Protein AF-A0A3D0TSA5-F1 (afdb_monomer_lite)

pLDDT: mean 74.08, std 16.18, range [41.09, 90.12]

Sequence (85 aa):
MDCGAMLKRAVGNVNTCAAKYAKQSAFKGSRREIRGAILRRATEKEKVTLADFKEHQTKFSVPEIFSELDSEGFLRKIGEDFTLA

Foldseek 3Di:
DPPPDPPPPPDPPPVPPVPPPPPDPDCPLDLNVLLVVQLVVLVVDQKDAPVVCVPPPHPDDPVVSVVVCCVVQQWDDDPRIIHGD

Secondary structure (DSSP, 8-state):
----SSTTTTS--GGGG------PPPSTTSHHHHHHHHHHHHHHSS-B-SGGGTT---SS-HHHHHHHHHHTTSEEEETTEEEE-

Structure (mmCIF, N/CA/C/O backbone):
data_AF-A0A3D0TSA5-F1
#
_entry.id   AF-A0A3D0TSA5-F1
#
loop_
_atom_site.group_PDB
_atom_site.id
_atom_site.type_symbol
_atom_site.label_atom_id
_atom_site.label_alt_id
_atom_site.label_comp_id
_atom_site.label_asym_id
_atom_site.label_entity_id
_atom_site.label_seq_id
_atom_site.pdbx_PDB_ins_code
_atom_site.Cartn_x
_atom_site.Cartn_y
_atom_site.Cartn_z
_atom_site.occupancy
_atom_site.B_iso_or_equiv
_atom_site.auth_seq_id
_atom_site.auth_comp_id
_atom_site.auth_asym_id
_atom_site.auth_atom_id
_atom_site.pdbx_PDB_model_num
ATOM 1 N N . MET A 1 1 ? 16.946 -21.837 -5.330 1.00 41.09 1 MET A N 1
ATOM 2 C CA . MET A 1 1 ? 15.890 -22.611 -4.645 1.00 41.09 1 MET A CA 1
ATOM 3 C C . MET A 1 1 ? 15.245 -23.529 -5.666 1.00 41.09 1 MET A C 1
ATOM 5 O O . MET A 1 1 ? 15.023 -23.093 -6.791 1.00 41.09 1 MET A O 1
ATOM 9 N N . ASP A 1 2 ? 15.059 -24.793 -5.294 1.00 57.88 2 ASP A N 1
ATOM 10 C CA . ASP A 1 2 ? 14.690 -25.920 -6.161 1.00 57.88 2 ASP A CA 1
ATOM 11 C C . ASP A 1 2 ? 13.207 -25.863 -6.585 1.00 57.88 2 ASP A C 1
ATOM 13 O O . ASP A 1 2 ? 12.355 -26.597 -6.099 1.00 57.88 2 ASP A O 1
ATOM 17 N N . CYS A 1 3 ? 12.873 -24.914 -7.462 1.00 50.56 3 CYS A N 1
ATOM 18 C CA . CYS A 1 3 ? 11.508 -24.687 -7.954 1.00 50.56 3 CYS A CA 1
ATOM 19 C C . CYS A 1 3 ? 11.470 -24.721 -9.490 1.00 50.56 3 CYS A C 1
ATOM 21 O O . CYS A 1 3 ? 11.026 -23.763 -10.117 1.00 50.56 3 CYS A O 1
ATOM 23 N N . GLY A 1 4 ? 12.013 -25.769 -10.123 1.00 48.88 4 GLY A N 1
ATOM 24 C CA . GLY A 1 4 ? 12.234 -25.760 -11.581 1.00 48.88 4 GLY A CA 1
ATOM 25 C C . GLY A 1 4 ? 11.801 -26.988 -12.383 1.00 48.88 4 GLY A C 1
ATOM 26 O O . GLY A 1 4 ? 11.749 -26.899 -13.608 1.00 48.88 4 GLY A O 1
ATOM 27 N N . ALA A 1 5 ? 11.495 -28.128 -11.757 1.00 48.75 5 ALA A N 1
ATOM 28 C CA . ALA A 1 5 ? 11.381 -29.386 -12.507 1.00 48.75 5 ALA A CA 1
ATOM 29 C C . ALA A 1 5 ? 9.943 -29.880 -12.761 1.00 48.75 5 ALA A C 1
ATOM 31 O O . ALA A 1 5 ? 9.719 -30.572 -13.753 1.00 48.75 5 ALA A O 1
ATOM 32 N N . MET A 1 6 ? 8.950 -29.524 -11.934 1.00 51.09 6 MET A N 1
ATOM 33 C CA . MET A 1 6 ? 7.611 -30.134 -12.055 1.00 51.09 6 MET A CA 1
ATOM 34 C C . MET A 1 6 ? 6.684 -29.493 -13.104 1.00 51.09 6 MET A C 1
ATOM 36 O O . MET A 1 6 ? 5.834 -30.186 -13.656 1.00 51.09 6 MET A O 1
ATOM 40 N N . LEU A 1 7 ? 6.856 -28.216 -13.460 1.00 49.97 7 LEU A N 1
ATOM 41 C CA . LEU A 1 7 ? 5.934 -27.511 -14.375 1.00 49.97 7 LEU A CA 1
ATOM 42 C C . LEU A 1 7 ? 6.212 -27.732 -15.874 1.00 49.97 7 LEU A C 1
ATOM 44 O O . LEU A 1 7 ? 5.402 -27.351 -16.713 1.00 49.97 7 LEU A O 1
ATOM 48 N N . LYS A 1 8 ? 7.333 -28.368 -16.237 1.00 47.94 8 LYS A N 1
ATOM 49 C CA . LYS A 1 8 ? 7.771 -28.506 -17.641 1.00 47.94 8 LYS A CA 1
ATOM 50 C C . LYS A 1 8 ? 7.144 -29.678 -18.406 1.00 47.94 8 LYS A C 1
ATOM 52 O O . LYS A 1 8 ? 7.430 -29.843 -19.587 1.00 47.94 8 LYS A O 1
ATOM 57 N N . ARG A 1 9 ? 6.333 -30.512 -17.747 1.00 50.88 9 ARG A N 1
ATOM 58 C CA . ARG A 1 9 ? 5.763 -31.736 -18.343 1.00 50.88 9 ARG A CA 1
ATOM 59 C C . ARG A 1 9 ? 4.320 -31.603 -18.834 1.00 50.88 9 ARG A C 1
ATOM 61 O O . ARG A 1 9 ? 3.908 -32.430 -19.635 1.00 50.88 9 ARG A O 1
ATOM 68 N N . ALA A 1 10 ? 3.569 -30.597 -18.383 1.00 55.38 10 ALA A N 1
ATOM 69 C CA . ALA A 1 10 ? 2.130 -30.508 -18.658 1.00 55.38 10 ALA A CA 1
ATOM 70 C C . ALA A 1 10 ? 1.754 -29.529 -19.783 1.00 55.38 10 ALA A C 1
ATOM 72 O O . ALA A 1 10 ? 0.714 -29.693 -20.410 1.00 55.38 10 ALA A O 1
ATOM 73 N N . VAL A 1 11 ? 2.581 -28.519 -20.061 1.00 51.19 11 VAL A N 1
ATOM 74 C CA . VAL A 1 11 ? 2.258 -27.474 -21.040 1.00 51.19 11 VAL A CA 1
ATOM 75 C C . VAL A 1 11 ? 3.495 -27.228 -21.892 1.00 51.19 11 VAL A C 1
ATOM 77 O O . VAL A 1 11 ? 4.558 -26.893 -21.369 1.00 51.19 11 VAL A O 1
ATOM 80 N N . GLY A 1 12 ? 3.370 -27.450 -23.202 1.00 48.59 12 GLY A N 1
ATOM 81 C CA . GLY A 1 12 ? 4.416 -27.151 -24.176 1.00 48.59 12 GLY A CA 1
ATOM 82 C C . GLY A 1 12 ? 4.981 -25.742 -23.977 1.00 48.59 12 GLY A C 1
ATOM 83 O O . GLY A 1 12 ? 4.282 -24.833 -23.544 1.00 48.59 12 GLY A O 1
ATOM 84 N N . ASN A 1 13 ? 6.274 -25.593 -24.249 1.00 49.19 13 ASN A N 1
ATOM 85 C CA . ASN A 1 13 ? 7.097 -24.419 -23.967 1.00 49.19 13 ASN A CA 1
ATOM 86 C C . ASN A 1 13 ? 6.424 -23.073 -24.340 1.00 49.19 13 ASN A C 1
ATOM 88 O O . ASN A 1 13 ? 6.566 -22.596 -25.462 1.00 49.19 13 ASN A O 1
ATOM 92 N N . VAL A 1 14 ? 5.771 -22.423 -23.365 1.00 52.03 14 VAL A N 1
ATOM 93 C CA . VAL A 1 14 ? 5.139 -21.084 -23.466 1.00 52.03 14 VAL A CA 1
ATOM 94 C C . VAL A 1 14 ? 6.186 -19.952 -23.512 1.00 52.03 14 VAL A C 1
ATOM 96 O O . VAL A 1 14 ? 5.865 -18.766 -23.523 1.00 52.03 14 VAL A O 1
ATOM 99 N N . ASN A 1 15 ? 7.477 -20.293 -23.550 1.00 49.72 15 ASN A N 1
ATOM 100 C CA . ASN A 1 15 ? 8.569 -19.319 -23.539 1.00 49.72 15 ASN A CA 1
ATOM 101 C C . ASN A 1 15 ? 8.701 -18.530 -24.858 1.00 49.72 15 ASN A C 1
ATOM 103 O O . ASN A 1 15 ? 9.502 -17.601 -24.923 1.00 49.72 15 ASN A O 1
ATOM 107 N N . THR A 1 16 ? 7.925 -18.847 -25.899 1.00 47.12 16 THR A N 1
ATOM 108 C CA . THR A 1 16 ? 7.933 -18.131 -27.188 1.00 47.12 16 THR A CA 1
ATOM 109 C C . THR A 1 16 ? 7.205 -16.782 -27.159 1.00 47.12 16 THR A C 1
ATOM 111 O O . THR A 1 16 ? 7.458 -15.951 -28.027 1.00 47.12 16 THR A O 1
ATOM 114 N N . CYS A 1 17 ? 6.377 -16.496 -26.146 1.00 48.25 17 CYS A N 1
ATOM 115 C CA . CYS A 1 17 ? 5.694 -15.198 -26.011 1.00 48.25 17 CYS A CA 1
ATOM 116 C C . CYS A 1 17 ? 6.451 -14.170 -25.148 1.00 48.25 17 CYS A C 1
ATOM 118 O O . CYS A 1 17 ? 6.043 -13.012 -25.072 1.00 48.25 17 CYS A O 1
ATOM 120 N N . ALA A 1 18 ? 7.579 -14.540 -24.531 1.00 51.41 18 ALA A N 1
ATOM 121 C CA . ALA A 1 18 ? 8.376 -13.648 -23.681 1.00 51.41 18 ALA A CA 1
ATOM 122 C C . ALA A 1 18 ? 9.399 -12.802 -24.474 1.00 51.41 18 ALA A C 1
ATOM 124 O O . ALA A 1 18 ? 10.461 -12.453 -23.964 1.00 51.41 18 ALA A O 1
ATOM 125 N N . ALA A 1 19 ? 9.079 -12.433 -25.720 1.00 49.16 19 ALA A N 1
ATOM 126 C CA . ALA A 1 19 ? 9.917 -11.581 -26.574 1.00 49.16 19 ALA A CA 1
ATOM 127 C C . ALA A 1 19 ? 10.059 -10.129 -26.061 1.00 49.16 19 ALA A C 1
ATOM 129 O O . ALA A 1 19 ? 10.813 -9.335 -26.616 1.00 49.16 19 ALA A O 1
ATOM 130 N N . LYS A 1 20 ? 9.370 -9.774 -24.970 1.00 47.59 20 LYS A N 1
ATOM 131 C CA . LYS A 1 20 ? 9.567 -8.527 -24.223 1.00 47.59 20 LYS A CA 1
ATOM 132 C C . LYS A 1 20 ? 10.080 -8.844 -22.824 1.00 47.59 20 LYS A C 1
ATOM 134 O O . LYS A 1 20 ? 9.410 -8.570 -21.832 1.00 47.59 20 LYS A O 1
ATOM 139 N N . TYR A 1 21 ? 11.269 -9.435 -22.733 1.00 47.06 21 TYR A N 1
ATOM 140 C CA . TYR A 1 21 ? 11.988 -9.524 -21.464 1.00 47.06 21 TYR A CA 1
ATOM 141 C C . TYR A 1 21 ? 12.451 -8.111 -21.074 1.00 47.06 21 TYR A C 1
ATOM 143 O O . TYR A 1 21 ? 13.594 -7.717 -21.298 1.00 47.06 21 TYR A O 1
ATOM 151 N N . ALA A 1 22 ? 11.527 -7.296 -20.559 1.00 53.56 22 ALA A N 1
ATOM 152 C CA . ALA A 1 22 ? 11.849 -6.007 -19.974 1.00 53.56 22 ALA A CA 1
ATOM 153 C C . ALA A 1 22 ? 12.722 -6.293 -18.754 1.00 53.56 22 ALA A C 1
ATOM 155 O O . ALA A 1 22 ? 12.249 -6.841 -17.755 1.00 53.56 22 ALA A O 1
ATOM 156 N N . LYS A 1 23 ? 14.021 -6.000 -18.883 1.00 60.66 23 LYS A N 1
ATOM 157 C CA . LYS A 1 23 ? 15.016 -6.200 -17.832 1.00 60.66 23 LYS A CA 1
ATOM 158 C C . LYS A 1 23 ? 14.455 -5.613 -16.541 1.00 60.66 23 LYS A C 1
ATOM 160 O O . LYS A 1 23 ? 14.220 -4.411 -16.456 1.00 60.66 23 LYS A O 1
ATOM 165 N N . GLN A 1 24 ? 14.184 -6.484 -15.572 1.00 59.59 24 GLN A N 1
ATOM 166 C CA . GLN A 1 24 ? 13.656 -6.080 -14.280 1.00 59.59 24 GLN A CA 1
ATOM 167 C C . GLN A 1 24 ? 14.587 -5.019 -13.689 1.00 59.59 24 GLN A C 1
ATOM 169 O O . GLN A 1 24 ? 15.793 -5.252 -13.571 1.00 59.59 24 GLN A O 1
ATOM 174 N N . SER A 1 25 ? 14.037 -3.854 -13.346 1.00 62.09 25 SER A N 1
ATOM 175 C CA . SER A 1 25 ? 14.792 -2.798 -12.676 1.00 62.09 25 SER A CA 1
ATOM 176 C C . SER A 1 25 ? 15.451 -3.338 -11.408 1.00 62.09 25 SER A C 1
ATOM 178 O O . SER A 1 25 ? 14.917 -4.239 -10.751 1.00 62.09 25 SER A O 1
ATOM 180 N N . ALA A 1 26 ? 16.620 -2.787 -11.071 1.00 70.12 26 ALA A N 1
ATOM 181 C CA . ALA A 1 26 ? 17.324 -3.128 -9.840 1.00 70.12 26 ALA A CA 1
ATOM 182 C C . ALA A 1 26 ? 16.357 -3.050 -8.654 1.00 70.12 26 ALA A C 1
ATOM 184 O O . ALA A 1 26 ? 15.576 -2.109 -8.560 1.00 70.12 26 ALA A O 1
ATOM 185 N N . PHE A 1 27 ? 16.385 -4.049 -7.773 1.00 63.47 27 PHE A N 1
ATOM 186 C CA . PHE A 1 27 ? 15.409 -4.158 -6.688 1.00 63.47 27 PHE A CA 1
ATOM 187 C C . PHE A 1 27 ? 15.387 -2.896 -5.806 1.00 63.47 27 PHE A C 1
ATOM 189 O O . PHE A 1 27 ? 14.312 -2.391 -5.500 1.00 63.47 27 PHE A O 1
ATOM 196 N N . LYS A 1 28 ? 16.568 -2.333 -5.515 1.00 64.31 28 LYS A N 1
ATOM 197 C CA . LYS A 1 28 ? 16.735 -1.130 -4.694 1.00 64.31 28 LYS A CA 1
ATOM 198 C C . LYS A 1 28 ? 16.136 0.114 -5.353 1.00 64.31 28 LYS A C 1
ATOM 200 O O . LYS A 1 28 ? 16.525 0.469 -6.466 1.00 64.31 28 LYS A O 1
ATOM 205 N N . GLY A 1 29 ? 15.211 0.776 -4.664 1.00 68.12 29 GLY A N 1
ATOM 206 C CA . GLY A 1 29 ? 14.494 1.954 -5.151 1.00 68.12 29 GLY A CA 1
ATOM 207 C C . GLY A 1 29 ? 13.475 1.668 -6.259 1.00 68.12 29 GLY A C 1
ATOM 208 O O . GLY A 1 29 ? 13.058 2.604 -6.937 1.00 68.12 29 GLY A O 1
ATOM 209 N N . SER A 1 30 ? 13.092 0.403 -6.482 1.00 78.62 30 SER A N 1
ATOM 210 C CA . SER A 1 30 ? 12.069 0.015 -7.466 1.00 78.62 30 SER A CA 1
ATOM 211 C C . SER A 1 30 ? 10.659 -0.039 -6.876 1.00 78.62 30 SER A C 1
ATOM 213 O O . SER A 1 30 ? 10.480 -0.259 -5.681 1.00 78.62 30 SER A O 1
ATOM 215 N N . ARG A 1 31 ? 9.634 0.008 -7.746 1.00 80.75 31 ARG A N 1
ATOM 216 C CA . ARG A 1 31 ? 8.219 -0.244 -7.383 1.00 80.75 31 ARG A CA 1
ATOM 217 C C . ARG A 1 31 ? 8.030 -1.485 -6.504 1.00 80.75 31 ARG A C 1
ATOM 219 O O . ARG A 1 31 ? 7.240 -1.461 -5.568 1.00 80.75 31 A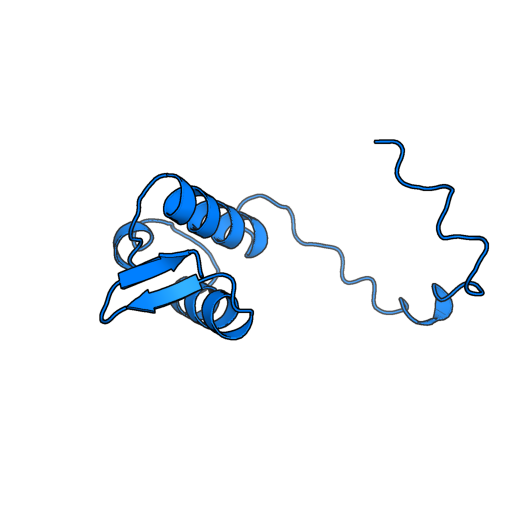RG A O 1
ATOM 226 N N . ARG A 1 32 ? 8.764 -2.566 -6.794 1.00 82.56 32 ARG A N 1
ATOM 227 C CA . ARG A 1 32 ? 8.674 -3.831 -6.045 1.00 82.56 32 ARG A CA 1
ATOM 228 C C . ARG A 1 32 ? 9.195 -3.725 -4.611 1.00 82.56 32 ARG A C 1
ATOM 230 O O . ARG A 1 32 ? 8.646 -4.388 -3.740 1.00 82.56 32 ARG A O 1
ATOM 237 N N . GLU A 1 33 ? 10.203 -2.89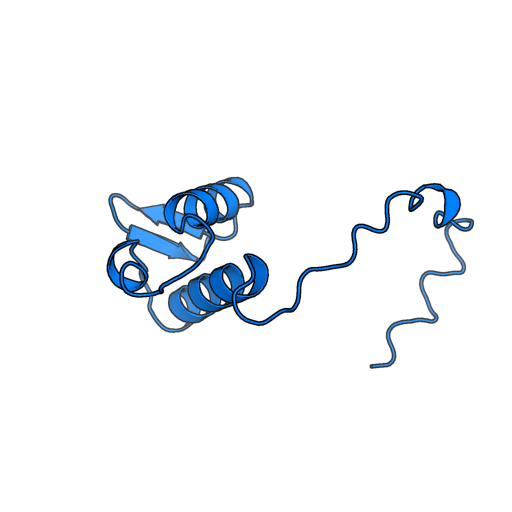1 -4.362 1.00 84.75 33 GLU A N 1
ATOM 238 C CA . GLU A 1 33 ? 10.718 -2.653 -3.009 1.00 84.75 33 GLU A CA 1
ATOM 239 C C . GLU A 1 33 ? 9.689 -1.901 -2.165 1.00 84.75 33 GLU A C 1
ATOM 241 O O . GLU A 1 33 ? 9.364 -2.340 -1.067 1.00 84.75 33 GLU A O 1
ATOM 246 N N . ILE A 1 34 ? 9.103 -0.832 -2.710 1.00 86.94 34 ILE A N 1
ATOM 247 C CA . ILE A 1 34 ? 8.097 -0.029 -1.998 1.00 86.94 34 ILE A CA 1
ATOM 248 C C . ILE A 1 34 ? 6.827 -0.842 -1.756 1.00 86.94 34 ILE A C 1
ATOM 250 O O . ILE A 1 34 ? 6.311 -0.831 -0.645 1.00 86.94 34 ILE A O 1
ATOM 254 N N . ARG A 1 35 ? 6.364 -1.615 -2.751 1.00 88.75 35 ARG A N 1
ATOM 255 C CA . ARG A 1 35 ? 5.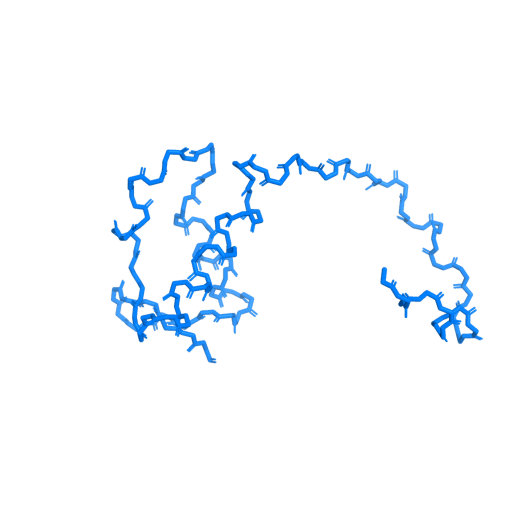255 -2.566 -2.568 1.00 88.75 35 ARG A CA 1
ATOM 256 C C . ARG A 1 35 ? 5.517 -3.515 -1.401 1.00 88.75 35 ARG A C 1
ATOM 258 O O . ARG A 1 35 ? 4.672 -3.654 -0.525 1.00 88.75 35 ARG A O 1
ATOM 265 N N . GLY A 1 36 ? 6.691 -4.148 -1.375 1.00 88.88 36 GLY A N 1
ATOM 266 C CA . GLY A 1 36 ? 7.066 -5.062 -0.297 1.00 88.88 36 GLY A CA 1
ATOM 267 C C . GLY A 1 36 ? 7.138 -4.369 1.063 1.00 88.88 36 GLY A C 1
ATOM 268 O O . GLY A 1 36 ? 6.680 -4.930 2.054 1.00 88.88 36 GLY A O 1
ATOM 269 N N . ALA A 1 37 ? 7.657 -3.140 1.112 1.00 88.38 37 ALA A N 1
ATOM 270 C CA . ALA A 1 37 ? 7.709 -2.343 2.332 1.00 88.38 37 ALA A CA 1
ATOM 271 C C . ALA A 1 37 ? 6.305 -1.988 2.849 1.00 88.38 37 ALA A C 1
ATOM 273 O O . ALA A 1 37 ? 6.057 -2.131 4.044 1.00 88.38 37 ALA A O 1
ATOM 274 N N . ILE A 1 38 ? 5.379 -1.602 1.964 1.00 88.81 38 ILE A N 1
ATOM 275 C CA . ILE A 1 38 ? 3.978 -1.320 2.315 1.00 88.81 38 ILE A CA 1
ATOM 276 C C . ILE A 1 38 ? 3.305 -2.574 2.876 1.00 88.81 38 ILE A C 1
ATOM 278 O O . ILE A 1 38 ? 2.749 -2.524 3.969 1.00 88.81 38 ILE A O 1
ATOM 282 N N . LEU A 1 39 ? 3.402 -3.710 2.178 1.00 88.75 39 LEU A N 1
ATOM 283 C CA . LEU A 1 39 ? 2.780 -4.966 2.614 1.00 88.75 39 LEU A CA 1
ATOM 284 C C . LEU A 1 39 ? 3.354 -5.469 3.936 1.00 88.75 39 LEU A C 1
ATOM 286 O O . LEU A 1 39 ? 2.613 -5.866 4.834 1.00 88.75 39 LEU A O 1
ATOM 290 N N . ARG A 1 40 ? 4.679 -5.411 4.083 1.00 89.69 40 ARG A N 1
ATOM 291 C CA . ARG A 1 40 ? 5.343 -5.749 5.340 1.00 89.69 40 ARG A CA 1
ATOM 292 C C . ARG A 1 40 ? 4.850 -4.849 6.465 1.00 89.69 40 ARG A C 1
ATOM 294 O O . ARG A 1 40 ? 4.500 -5.350 7.529 1.00 89.69 40 ARG A O 1
ATOM 301 N N . ARG A 1 41 ? 4.749 -3.542 6.213 1.00 89.00 41 ARG A N 1
ATOM 302 C CA . ARG A 1 41 ? 4.242 -2.598 7.204 1.00 89.00 41 ARG A CA 1
ATOM 303 C C . ARG A 1 41 ? 2.783 -2.863 7.553 1.00 89.00 41 ARG A C 1
ATOM 305 O O . ARG A 1 41 ? 2.456 -2.733 8.719 1.00 89.00 41 ARG A O 1
ATOM 312 N N . ALA A 1 42 ? 1.962 -3.287 6.594 1.00 88.12 42 ALA A N 1
ATOM 313 C CA . ALA A 1 42 ? 0.569 -3.686 6.810 1.00 88.12 42 ALA A CA 1
ATOM 314 C C . ALA A 1 42 ? 0.419 -5.030 7.534 1.00 88.12 42 ALA A C 1
ATOM 316 O O . ALA A 1 42 ? -0.642 -5.329 8.066 1.00 88.12 42 ALA A O 1
ATOM 317 N N . THR A 1 43 ? 1.476 -5.842 7.567 1.00 87.62 43 THR A N 1
ATOM 318 C CA . THR A 1 43 ? 1.523 -7.066 8.378 1.00 87.62 43 THR A CA 1
ATOM 319 C C . THR A 1 43 ? 2.004 -6.766 9.802 1.00 87.62 43 THR A C 1
ATOM 321 O O . THR A 1 43 ? 1.546 -7.381 10.756 1.00 87.62 43 THR A O 1
ATOM 324 N N . GLU A 1 44 ? 2.934 -5.818 9.961 1.00 87.25 44 GLU A N 1
ATOM 325 C CA . GLU A 1 44 ? 3.472 -5.403 11.266 1.00 87.25 44 GLU A CA 1
ATOM 326 C C . GLU A 1 44 ? 2.546 -4.428 12.012 1.00 87.25 44 GLU A C 1
ATOM 328 O O . GLU A 1 44 ? 2.490 -4.438 13.240 1.00 87.25 44 GLU A O 1
ATOM 333 N N . LYS A 1 45 ? 1.848 -3.557 11.280 1.00 78.31 45 LYS A N 1
ATOM 334 C CA . LYS A 1 45 ? 0.845 -2.621 11.786 1.00 78.31 45 LYS A CA 1
ATOM 335 C C . LYS A 1 45 ? -0.510 -3.009 11.221 1.00 78.31 45 LYS A C 1
ATOM 337 O O . LYS A 1 45 ? -0.641 -3.191 10.020 1.00 78.31 45 LYS A O 1
ATOM 342 N N . GLU A 1 46 ? -1.528 -3.001 12.072 1.00 79.31 46 GLU A N 1
ATOM 343 C CA . GLU A 1 46 ? -2.913 -3.280 11.673 1.00 79.31 46 GLU A CA 1
ATOM 344 C C . GLU A 1 46 ? -3.438 -2.299 10.605 1.00 79.31 46 GLU A C 1
ATOM 346 O O . GLU A 1 46 ? -4.322 -2.647 9.829 1.00 79.31 46 GLU A O 1
ATOM 351 N N . LYS A 1 47 ? -2.872 -1.082 10.539 1.00 87.19 47 LYS A N 1
ATOM 352 C CA . LYS A 1 47 ? -3.245 -0.018 9.598 1.00 87.19 47 LYS A CA 1
ATOM 353 C C . LYS A 1 47 ? -2.018 0.685 9.032 1.00 87.19 47 LYS A C 1
ATOM 355 O O . LYS A 1 47 ? -1.034 0.912 9.743 1.00 87.19 47 LYS A O 1
ATOM 360 N N . VAL A 1 48 ? -2.102 1.061 7.762 1.00 89.88 48 VAL A N 1
ATOM 361 C CA . VAL A 1 48 ? -1.049 1.756 7.024 1.00 89.88 48 VAL A CA 1
ATOM 362 C C . VAL A 1 48 ? -1.628 2.933 6.263 1.00 89.88 48 VAL A C 1
ATOM 364 O O . VAL A 1 48 ? -2.631 2.794 5.570 1.00 89.88 48 VAL A O 1
ATOM 367 N N . THR A 1 49 ? -0.954 4.078 6.327 1.00 89.38 49 THR A N 1
ATOM 368 C CA . THR A 1 49 ? -1.358 5.276 5.587 1.00 89.38 49 THR A CA 1
ATOM 369 C C . THR A 1 49 ? -0.306 5.707 4.576 1.00 89.38 49 THR A C 1
ATOM 371 O O . THR A 1 49 ? 0.871 5.352 4.658 1.00 89.38 49 THR A O 1
ATOM 374 N N . LEU A 1 50 ? -0.717 6.556 3.633 1.00 85.50 50 LEU A N 1
ATOM 375 C CA . LEU A 1 50 ? 0.206 7.236 2.721 1.00 85.50 50 LEU A CA 1
ATOM 376 C C . LEU A 1 50 ? 1.229 8.102 3.476 1.00 85.50 50 LEU A C 1
ATOM 378 O O . LEU A 1 50 ? 2.346 8.291 2.995 1.00 85.50 50 LEU A O 1
ATOM 382 N N . ALA A 1 51 ? 0.862 8.618 4.655 1.00 84.19 51 ALA A N 1
ATOM 383 C CA . ALA A 1 51 ? 1.735 9.444 5.479 1.00 84.19 51 ALA A CA 1
ATOM 384 C C . ALA A 1 51 ? 2.948 8.661 6.005 1.00 84.19 51 ALA A C 1
ATOM 386 O O . ALA A 1 51 ? 4.050 9.205 5.987 1.00 84.19 51 ALA A O 1
ATOM 387 N N . ASP A 1 52 ? 2.780 7.377 6.359 1.00 83.12 52 ASP A N 1
ATOM 388 C CA . ASP A 1 52 ? 3.880 6.494 6.789 1.00 83.12 52 ASP A CA 1
ATOM 389 C C . ASP A 1 52 ? 4.989 6.367 5.725 1.00 83.12 52 ASP A C 1
ATOM 391 O O . ASP A 1 52 ? 6.138 6.071 6.049 1.00 83.12 52 ASP A O 1
ATOM 395 N N . PHE A 1 53 ? 4.654 6.596 4.452 1.00 84.12 53 PHE A N 1
ATOM 396 C CA . PHE A 1 53 ? 5.558 6.440 3.312 1.00 84.12 53 PHE A CA 1
ATOM 397 C C . PHE A 1 53 ? 5.886 7.758 2.607 1.00 84.12 53 PHE A C 1
ATOM 399 O O . PHE A 1 53 ? 6.591 7.755 1.600 1.00 84.12 53 PHE A O 1
ATOM 406 N N . LYS A 1 54 ? 5.433 8.900 3.136 1.00 78.06 54 LYS A N 1
ATOM 407 C CA . LYS A 1 54 ? 5.670 10.219 2.529 1.00 78.06 54 LYS A CA 1
ATOM 408 C C . LYS A 1 54 ? 7.152 10.612 2.537 1.00 78.06 54 LYS A C 1
ATOM 410 O O . LYS A 1 54 ? 7.603 11.319 1.642 1.00 78.06 54 LYS A O 1
ATOM 415 N N . GLU A 1 55 ? 7.904 10.118 3.519 1.00 71.75 55 GLU A N 1
ATOM 416 C CA . GLU A 1 55 ? 9.353 10.331 3.645 1.00 71.75 55 GLU A CA 1
ATOM 417 C C . GLU A 1 55 ? 10.187 9.387 2.768 1.00 71.75 55 GLU A C 1
ATOM 419 O O . GLU A 1 55 ? 11.386 9.605 2.590 1.00 71.75 55 GLU A O 1
ATOM 424 N N . HIS A 1 56 ? 9.581 8.342 2.188 1.00 72.38 56 HIS A N 1
ATOM 425 C CA . HIS A 1 56 ? 10.301 7.489 1.249 1.00 72.38 56 HIS A CA 1
ATOM 426 C C . HIS A 1 56 ? 10.553 8.275 -0.037 1.00 72.38 56 HIS A C 1
ATOM 428 O O . HIS A 1 56 ? 9.660 8.488 -0.856 1.00 72.38 56 HIS A O 1
ATOM 434 N N . GLN A 1 57 ? 11.799 8.705 -0.224 1.00 62.81 57 GLN A N 1
ATOM 435 C CA . GLN A 1 57 ? 12.231 9.386 -1.435 1.00 62.81 57 GLN A CA 1
ATOM 436 C C . GLN A 1 57 ? 12.389 8.359 -2.561 1.00 62.81 57 GLN A C 1
ATOM 438 O O . GLN A 1 57 ? 13.452 7.787 -2.794 1.00 62.81 57 GLN A O 1
ATOM 443 N N . THR A 1 58 ? 11.275 8.085 -3.233 1.00 69.25 58 THR A N 1
ATOM 444 C CA . THR A 1 58 ? 11.179 7.158 -4.358 1.00 69.25 58 THR A CA 1
ATOM 445 C C . THR A 1 58 ? 10.960 7.914 -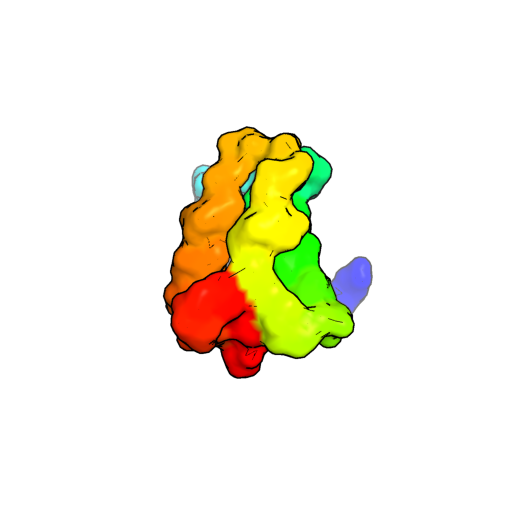5.669 1.00 69.25 58 THR A C 1
ATOM 447 O O . THR A 1 58 ? 10.297 8.945 -5.707 1.00 69.25 58 THR A O 1
ATOM 450 N N . LYS A 1 59 ? 11.488 7.372 -6.776 1.00 74.62 59 LYS A N 1
ATOM 451 C CA . LYS A 1 59 ? 11.178 7.847 -8.141 1.00 74.62 59 LYS A CA 1
ATOM 452 C C . LYS A 1 59 ? 9.733 7.559 -8.570 1.00 74.62 59 LYS A C 1
ATOM 454 O O . LYS A 1 59 ? 9.272 8.100 -9.567 1.00 74.62 59 LYS A O 1
ATOM 459 N N . PHE A 1 60 ? 9.054 6.668 -7.859 1.00 77.06 60 PHE A N 1
ATOM 460 C CA . PHE A 1 60 ? 7.692 6.215 -8.111 1.00 77.06 60 PHE A CA 1
ATOM 461 C C . PHE A 1 60 ? 6.712 6.846 -7.131 1.00 77.06 60 PHE A C 1
ATOM 463 O O . PHE A 1 60 ?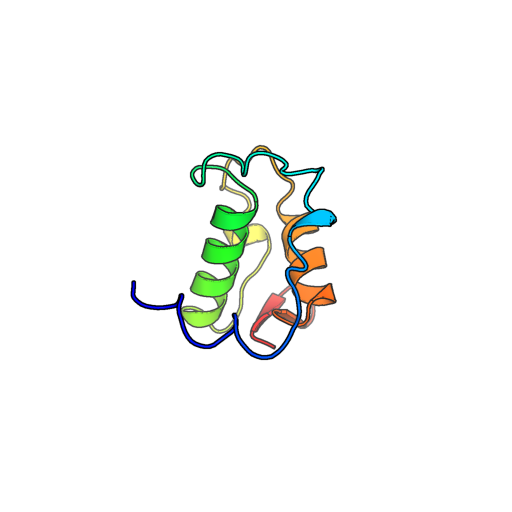 7.020 6.991 -5.946 1.00 77.06 60 PHE A O 1
ATOM 470 N N . SER A 1 61 ? 5.517 7.146 -7.630 1.00 83.81 61 SER A N 1
ATOM 471 C CA . SER A 1 61 ? 4.432 7.700 -6.835 1.00 83.81 61 SER A CA 1
ATOM 472 C C . SER A 1 61 ? 3.898 6.653 -5.856 1.00 83.81 61 SER A C 1
ATOM 474 O O . SER A 1 61 ? 3.307 5.649 -6.252 1.00 83.81 61 SER A O 1
ATOM 476 N N . VAL A 1 62 ? 4.101 6.887 -4.559 1.00 85.38 62 VAL A N 1
ATOM 477 C CA . VAL A 1 62 ? 3.529 6.074 -3.475 1.00 85.38 62 VAL A CA 1
ATOM 478 C C . VAL A 1 62 ? 2.002 5.913 -3.600 1.00 85.38 62 VAL A C 1
ATOM 480 O O . VAL A 1 62 ? 1.544 4.776 -3.506 1.00 85.38 62 VAL A O 1
ATOM 483 N N . PRO A 1 63 ? 1.190 6.962 -3.864 1.00 86.31 63 PRO A N 1
ATOM 484 C CA . PRO A 1 63 ? -0.263 6.791 -3.969 1.00 86.31 63 PRO A CA 1
ATOM 485 C C . PRO A 1 63 ? -0.705 5.914 -5.149 1.00 86.31 63 PRO A C 1
ATOM 487 O O . PRO A 1 63 ? -1.703 5.202 -5.025 1.00 86.31 63 PRO A O 1
ATOM 490 N N . GLU A 1 64 ? 0.038 5.897 -6.263 1.00 87.75 64 GLU A N 1
ATOM 491 C CA . GLU A 1 64 ? -0.235 4.946 -7.353 1.00 87.75 64 GLU A CA 1
ATOM 492 C C . GLU A 1 64 ? -0.041 3.505 -6.876 1.00 87.75 64 GLU A C 1
ATOM 494 O O . GLU A 1 64 ? -0.877 2.652 -7.146 1.00 87.75 64 GLU A O 1
ATOM 499 N N . ILE A 1 65 ? 1.017 3.243 -6.102 1.00 88.44 65 ILE A N 1
ATOM 500 C CA . ILE A 1 65 ? 1.320 1.900 -5.597 1.00 88.44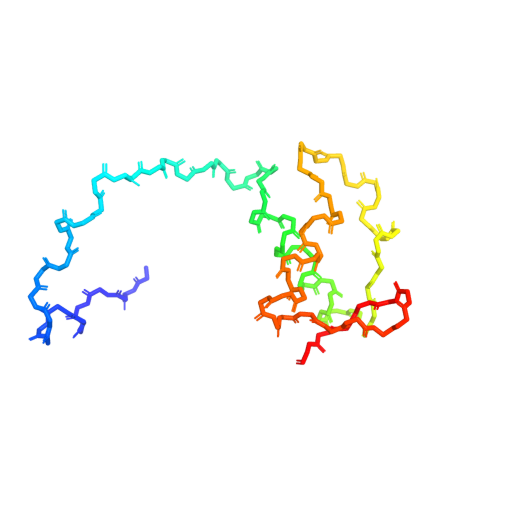 65 ILE A CA 1
ATOM 501 C C . ILE A 1 65 ? 0.230 1.406 -4.637 1.00 88.44 65 ILE A C 1
ATOM 503 O O . ILE A 1 65 ? -0.153 0.243 -4.711 1.00 88.44 65 ILE A O 1
ATOM 507 N N . PHE A 1 66 ? -0.299 2.270 -3.768 1.00 87.75 66 PHE A N 1
ATOM 508 C CA . PHE A 1 66 ? -1.445 1.915 -2.920 1.00 87.75 66 PHE A CA 1
ATOM 509 C C . PHE A 1 66 ? -2.693 1.597 -3.746 1.00 87.75 66 PHE A C 1
ATOM 511 O O . PHE A 1 66 ? -3.383 0.629 -3.448 1.00 87.75 66 PHE A O 1
ATOM 518 N N . SER A 1 67 ? -2.954 2.375 -4.800 1.00 87.12 67 SER A N 1
ATOM 519 C CA . SER A 1 67 ? -4.099 2.148 -5.693 1.00 87.12 67 SER A CA 1
ATOM 520 C C . SER A 1 67 ? -3.966 0.838 -6.478 1.00 87.12 67 SER A C 1
ATOM 522 O O . SER A 1 67 ? -4.950 0.125 -6.660 1.00 87.12 67 SER A O 1
ATOM 524 N N . GLU A 1 68 ? -2.749 0.488 -6.908 1.00 89.81 68 GLU A N 1
ATOM 525 C CA . GLU A 1 68 ? -2.455 -0.817 -7.508 1.00 89.81 68 GLU A CA 1
ATOM 526 C C . GLU A 1 68 ? -2.706 -1.958 -6.511 1.00 89.81 68 GLU A C 1
ATOM 528 O O . GLU A 1 68 ? -3.416 -2.901 -6.846 1.00 89.81 68 GLU A O 1
ATOM 533 N N . LEU A 1 69 ? -2.181 -1.853 -5.283 1.00 88.69 69 LEU A N 1
ATOM 534 C CA . LEU A 1 69 ? -2.338 -2.884 -4.248 1.00 88.69 69 LEU A CA 1
ATOM 535 C C . LEU A 1 69 ? -3.798 -3.073 -3.807 1.00 88.69 69 LEU A C 1
ATOM 537 O O . LEU A 1 69 ? -4.187 -4.194 -3.483 1.00 88.69 69 LEU A O 1
ATOM 541 N N . ASP A 1 70 ? -4.592 -2.001 -3.800 1.00 90.12 70 ASP A N 1
ATOM 542 C CA . ASP A 1 70 ? -6.043 -2.042 -3.576 1.00 90.12 70 ASP A CA 1
ATOM 543 C C . ASP A 1 70 ? -6.766 -2.732 -4.747 1.00 90.12 70 ASP A C 1
ATOM 545 O O . ASP A 1 70 ? -7.537 -3.665 -4.536 1.00 90.12 70 ASP A O 1
ATOM 549 N N . SER A 1 71 ? -6.428 -2.372 -5.992 1.00 87.50 71 SER A N 1
ATOM 550 C CA . SER A 1 71 ? -7.014 -2.990 -7.197 1.00 87.50 71 SER A CA 1
ATOM 551 C C . SER A 1 71 ? -6.654 -4.473 -7.351 1.00 87.50 71 SER A C 1
ATOM 553 O O . SER A 1 71 ? -7.436 -5.252 -7.890 1.00 87.50 71 SER A O 1
ATOM 555 N N . GLU A 1 72 ? -5.467 -4.872 -6.895 1.00 89.56 72 GLU A N 1
ATOM 556 C CA . GLU A 1 72 ? -5.021 -6.269 -6.847 1.00 89.56 72 GLU A CA 1
ATOM 557 C C . GLU A 1 72 ? -5.627 -7.054 -5.671 1.00 89.56 72 GLU A C 1
ATOM 559 O O . GLU A 1 72 ? -5.514 -8.279 -5.643 1.00 89.56 72 GLU A O 1
ATOM 564 N N . GLY A 1 73 ? -6.260 -6.376 -4.708 1.00 88.56 73 GLY A N 1
ATOM 565 C CA . GLY A 1 73 ? -6.861 -6.998 -3.530 1.00 88.56 73 GLY A CA 1
ATOM 566 C C . GLY A 1 73 ? -5.858 -7.426 -2.457 1.00 88.56 73 GLY A C 1
ATOM 567 O O . GLY A 1 73 ? -6.169 -8.304 -1.662 1.00 88.56 73 GLY A O 1
ATOM 568 N N . PHE A 1 74 ? -4.655 -6.843 -2.423 1.00 88.06 74 PHE A N 1
ATOM 569 C CA . PHE A 1 74 ? -3.706 -7.055 -1.321 1.00 88.06 74 PHE A CA 1
ATOM 570 C C . PHE A 1 74 ? -3.988 -6.146 -0.126 1.00 88.06 74 PHE A C 1
ATOM 572 O O . PHE A 1 74 ? -3.741 -6.521 1.022 1.00 88.06 74 PHE A O 1
ATOM 579 N N . LEU A 1 75 ? -4.456 -4.932 -0.407 1.00 89.06 75 LEU A N 1
ATOM 580 C CA . LEU A 1 75 ? -4.872 -3.969 0.597 1.00 89.06 75 LEU A CA 1
ATOM 581 C C . LEU A 1 75 ? -6.358 -3.694 0.454 1.00 89.06 75 LEU A C 1
ATOM 583 O O . LEU A 1 75 ? -6.919 -3.768 -0.636 1.00 89.06 75 LEU A O 1
ATOM 587 N N . ARG A 1 76 ? -6.976 -3.321 1.567 1.00 88.81 76 ARG A N 1
ATOM 588 C CA . ARG A 1 76 ? -8.344 -2.839 1.613 1.00 88.81 76 ARG A CA 1
ATOM 589 C C . ARG A 1 76 ? -8.360 -1.451 2.219 1.00 88.81 76 ARG A C 1
ATOM 591 O O . ARG A 1 76 ? -7.878 -1.241 3.332 1.00 88.81 76 ARG A O 1
ATOM 598 N N . LYS A 1 77 ? -8.925 -0.497 1.487 1.00 87.25 77 LYS A N 1
ATOM 599 C CA . LYS A 1 77 ? -9.105 0.864 1.986 1.00 87.25 77 LYS A CA 1
ATOM 600 C C . LYS A 1 77 ? -10.202 0.923 3.058 1.00 87.25 77 LYS A C 1
ATOM 602 O O . LYS A 1 77 ? -11.346 0.543 2.808 1.00 87.25 77 LYS A O 1
ATOM 607 N N . ILE A 1 78 ? -9.865 1.455 4.230 1.00 87.38 78 ILE A N 1
ATOM 608 C CA . ILE A 1 78 ? -10.778 1.751 5.340 1.00 87.38 78 ILE A CA 1
ATOM 609 C C . ILE A 1 78 ? -10.676 3.250 5.649 1.00 87.38 78 ILE A C 1
ATOM 611 O O . ILE A 1 78 ? -9.861 3.688 6.455 1.00 87.38 78 ILE A O 1
ATOM 615 N N . GLY A 1 79 ? -11.502 4.062 4.984 1.00 85.50 79 GLY A N 1
ATOM 616 C CA . GLY A 1 79 ? -11.447 5.521 5.128 1.00 85.50 79 GLY A CA 1
ATOM 617 C C . GLY A 1 79 ? -10.150 6.105 4.554 1.00 85.50 79 GLY A C 1
ATOM 618 O O . GLY A 1 79 ? -9.950 6.073 3.339 1.00 85.50 79 GLY A O 1
ATOM 619 N N . GLU A 1 80 ? -9.293 6.650 5.420 1.00 82.88 80 GLU A N 1
ATOM 620 C CA . GLU A 1 80 ? -7.955 7.167 5.075 1.00 82.88 80 GLU A CA 1
ATOM 621 C C . GLU A 1 80 ? -6.834 6.131 5.279 1.00 82.88 80 GLU A C 1
ATOM 623 O O . GLU A 1 80 ? -5.716 6.325 4.796 1.00 82.88 80 GLU A O 1
ATOM 628 N N . ASP A 1 81 ? -7.146 5.021 5.949 1.00 87.94 81 ASP A N 1
ATOM 629 C CA . ASP A 1 81 ? -6.222 3.930 6.234 1.00 87.94 81 ASP A CA 1
ATOM 630 C C . ASP A 1 81 ? -6.336 2.804 5.199 1.00 87.94 81 ASP A C 1
ATOM 632 O O . ASP A 1 81 ? -7.362 2.620 4.539 1.00 87.94 81 ASP A O 1
ATOM 636 N N . PHE A 1 82 ? -5.284 1.996 5.101 1.00 88.06 82 PHE A N 1
ATOM 637 C CA . PHE A 1 82 ? -5.267 0.736 4.370 1.00 88.06 82 PHE A CA 1
ATOM 638 C C . PHE A 1 82 ? -4.901 -0.398 5.320 1.00 88.06 82 PHE A C 1
ATOM 640 O O . PHE A 1 82 ? -3.948 -0.290 6.095 1.00 88.06 82 PHE A O 1
ATOM 647 N N . THR A 1 83 ? -5.640 -1.496 5.243 1.00 89.69 83 THR A N 1
ATOM 648 C CA . THR A 1 83 ? -5.351 -2.728 5.983 1.00 89.69 83 THR A CA 1
ATOM 649 C C . THR A 1 83 ? -5.049 -3.849 5.007 1.00 89.69 83 THR A C 1
ATOM 651 O O . THR A 1 83 ? -5.388 -3.753 3.828 1.00 89.69 83 THR A O 1
ATOM 654 N N . LEU A 1 84 ? -4.416 -4.919 5.482 1.00 87.50 84 LEU A N 1
ATOM 655 C CA . LEU A 1 84 ? -4.322 -6.147 4.696 1.00 87.50 84 LEU A CA 1
ATOM 656 C C . LEU A 1 84 ? -5.749 -6.658 4.399 1.00 87.50 84 LEU A C 1
ATOM 658 O O . LEU A 1 84 ? -6.616 -6.564 5.274 1.00 87.50 84 LEU A O 1
ATOM 662 N N . ALA A 1 85 ? -6.002 -7.072 3.154 1.00 82.00 85 ALA A N 1
ATOM 663 C CA . ALA A 1 85 ? -7.323 -7.513 2.694 1.00 82.00 85 ALA A CA 1
ATOM 664 C C . ALA A 1 85 ? -7.719 -8.900 3.221 1.00 82.00 85 ALA A C 1
ATOM 666 O O . ALA A 1 85 ? -6.813 -9.741 3.427 1.00 82.00 85 ALA A O 1
#

Radius of gyration: 16.95 Å; chains: 1; bounding box: 29×42×39 Å